Protein AF-A0A3D0US57-F1 (afdb_monomer)

Sequence (93 aa):
MHPGHIECFELCKTLGDELRVIVNNDYQIKIKTKNEEPFQDEQFRLKIVDSLKVVDLAILSVDKDGSVCESIKDISNIIRDQYGPDTNIIFGK

Structure (mmCIF, N/CA/C/O backbone):
data_AF-A0A3D0US57-F1
#
_entry.id   AF-A0A3D0US57-F1
#
loop_
_atom_site.group_PDB
_atom_site.id
_atom_site.type_symbol
_atom_site.label_atom_id
_atom_site.label_alt_id
_atom_site.label_comp_id
_atom_site.label_asym_id
_atom_site.label_entity_id
_atom_site.label_seq_id
_atom_site.pdbx_PDB_ins_code
_atom_site.Cartn_x
_atom_site.Cartn_y
_atom_site.Cartn_z
_atom_site.occupancy
_atom_site.B_iso_or_equiv
_atom_site.auth_seq_id
_atom_site.auth_comp_id
_atom_site.auth_asym_id
_atom_site.auth_atom_id
_atom_site.pdbx_PDB_model_num
ATOM 1 N N . MET A 1 1 ? -1.553 -9.228 -11.414 1.00 86.38 1 MET A N 1
ATOM 2 C CA . MET A 1 1 ? -2.731 -9.530 -10.571 1.00 86.38 1 MET A CA 1
ATOM 3 C C . MET A 1 1 ? -3.302 -10.865 -11.001 1.00 86.38 1 MET A C 1
ATOM 5 O O . MET A 1 1 ? -3.426 -11.086 -12.19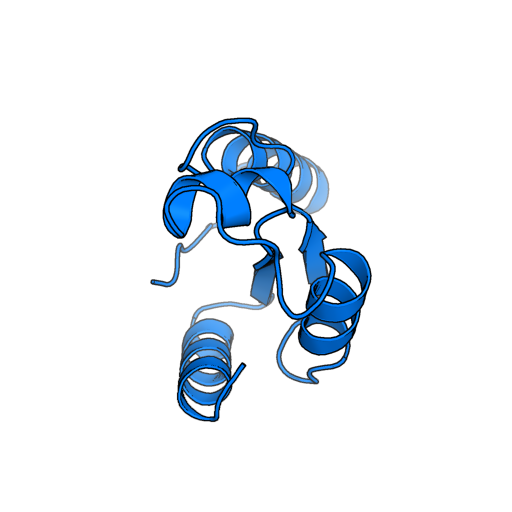6 1.00 86.38 1 MET A O 1
ATOM 9 N N . HIS A 1 2 ? -3.605 -11.746 -10.055 1.00 92.12 2 HIS A N 1
ATOM 10 C CA . HIS A 1 2 ? -4.207 -13.060 -10.302 1.00 92.12 2 HIS A CA 1
ATOM 11 C C . HIS A 1 2 ? -5.134 -13.422 -9.125 1.00 92.12 2 HIS A C 1
ATOM 13 O O . HIS A 1 2 ? -5.057 -12.740 -8.098 1.00 92.12 2 HIS A O 1
ATOM 19 N N . PRO A 1 3 ? -5.955 -14.489 -9.209 1.00 94.19 3 PRO A N 1
ATOM 20 C CA . PRO A 1 3 ? -6.921 -14.838 -8.160 1.00 94.19 3 PRO A CA 1
ATOM 21 C C . PRO A 1 3 ? -6.330 -14.929 -6.747 1.00 94.19 3 PRO A C 1
ATOM 23 O O . PRO A 1 3 ? -6.915 -14.387 -5.822 1.00 94.19 3 PRO A O 1
ATOM 26 N N . GLY A 1 4 ? -5.119 -15.477 -6.589 1.00 95.69 4 GLY A N 1
ATOM 27 C CA . GLY A 1 4 ? -4.456 -15.528 -5.276 1.00 95.69 4 GLY A CA 1
ATOM 28 C C . GLY A 1 4 ? -4.230 -14.171 -4.581 1.00 95.69 4 GLY A C 1
ATOM 29 O O . GLY A 1 4 ? -4.234 -14.119 -3.359 1.00 95.69 4 GLY A O 1
ATOM 30 N N . HIS A 1 5 ? -4.082 -13.055 -5.312 1.00 95.06 5 HIS A N 1
ATOM 31 C CA . HIS A 1 5 ? -4.035 -11.733 -4.664 1.00 95.06 5 HIS A CA 1
ATOM 32 C C . HIS A 1 5 ? -5.408 -11.317 -4.129 1.00 95.06 5 HIS A C 1
ATOM 34 O O . HIS A 1 5 ? -5.486 -10.704 -3.073 1.00 95.06 5 HIS A O 1
ATOM 40 N N . ILE A 1 6 ? -6.480 -11.653 -4.853 1.00 95.62 6 ILE A N 1
ATOM 41 C CA . ILE A 1 6 ? -7.853 -11.338 -4.445 1.00 95.62 6 ILE A CA 1
ATOM 42 C C . ILE A 1 6 ? -8.196 -12.125 -3.179 1.00 95.62 6 ILE A C 1
ATOM 44 O O . ILE A 1 6 ? -8.649 -11.528 -2.212 1.00 95.62 6 ILE A O 1
ATOM 48 N N . GLU A 1 7 ? -7.886 -13.423 -3.152 1.00 96.56 7 GLU A N 1
ATOM 49 C CA . GLU A 1 7 ? -8.070 -14.272 -1.968 1.00 96.56 7 GLU A CA 1
ATOM 50 C C . GLU A 1 7 ? -7.279 -13.739 -0.762 1.00 96.56 7 GLU A C 1
ATOM 52 O O . GLU A 1 7 ? -7.818 -13.623 0.336 1.00 96.56 7 GLU A O 1
ATOM 57 N N . CYS A 1 8 ? -6.021 -13.329 -0.967 1.00 96.81 8 CYS A N 1
ATOM 58 C CA . CYS A 1 8 ? -5.226 -12.697 0.088 1.00 96.81 8 CYS A CA 1
ATOM 59 C C . CYS A 1 8 ? -5.896 -11.420 0.625 1.00 96.81 8 CYS A C 1
ATOM 61 O O . CYS A 1 8 ? -5.990 -11.236 1.839 1.00 96.81 8 CYS A O 1
ATOM 63 N N . PHE A 1 9 ? -6.416 -10.557 -0.251 1.00 97.44 9 PHE A N 1
ATOM 64 C CA . PHE A 1 9 ? -7.117 -9.339 0.162 1.00 97.44 9 PHE A CA 1
ATOM 65 C C . PHE A 1 9 ? -8.424 -9.639 0.906 1.00 97.44 9 PHE A C 1
ATOM 67 O O . PHE A 1 9 ? -8.692 -9.009 1.926 1.00 97.44 9 PHE A O 1
ATOM 74 N N . GLU A 1 10 ? -9.202 -10.626 0.462 1.00 97.06 10 GLU A N 1
ATOM 75 C CA . GLU A 1 10 ? -10.412 -11.083 1.159 1.00 97.06 10 GLU A CA 1
ATOM 76 C C . GLU A 1 10 ? -10.102 -11.571 2.572 1.00 97.06 10 GLU A C 1
ATOM 78 O O . GLU A 1 10 ? -10.768 -11.150 3.517 1.00 97.06 10 GLU A O 1
ATOM 83 N N . LEU A 1 11 ? -9.042 -12.364 2.744 1.00 97.38 11 LEU A N 1
ATOM 84 C CA . LEU A 1 11 ? -8.587 -12.799 4.062 1.00 97.38 11 LEU A CA 1
ATOM 85 C C . LEU A 1 11 ? -8.114 -11.616 4.917 1.00 97.38 11 LEU A C 1
ATOM 87 O O . LEU A 1 11 ? -8.521 -11.506 6.073 1.00 97.38 11 LEU A O 1
ATOM 91 N N . CYS A 1 12 ? -7.324 -10.697 4.356 1.00 97.75 12 CYS A N 1
ATOM 92 C CA . CYS A 1 12 ? -6.849 -9.511 5.075 1.00 97.75 12 CYS A CA 1
ATOM 93 C C . CYS A 1 12 ? -8.005 -8.617 5.544 1.00 97.75 12 CYS A C 1
ATOM 95 O O . CYS A 1 12 ? -7.972 -8.127 6.671 1.00 97.75 12 CYS A O 1
ATOM 97 N N . LYS A 1 13 ? -9.052 -8.447 4.728 1.00 97.44 13 LYS A N 1
ATOM 98 C CA . LYS A 1 13 ? -10.237 -7.651 5.082 1.00 97.44 13 LYS A CA 1
ATOM 99 C C . LYS A 1 13 ? -11.001 -8.224 6.278 1.00 97.44 13 LYS A C 1
ATOM 101 O O . LYS A 1 13 ? -11.655 -7.470 6.983 1.00 97.44 13 LYS A O 1
ATOM 106 N N . THR A 1 14 ? -10.902 -9.525 6.560 1.00 97.38 14 THR A N 1
ATOM 107 C CA . THR A 1 14 ? -11.524 -10.105 7.767 1.00 97.38 14 THR A CA 1
ATOM 108 C C . THR A 1 14 ? -10.808 -9.749 9.073 1.00 97.38 14 THR A C 1
ATOM 110 O O . THR A 1 14 ? -11.358 -9.987 10.146 1.00 97.38 14 THR A O 1
ATOM 113 N N . LEU A 1 15 ? -9.595 -9.188 9.005 1.00 97.06 15 LEU A N 1
ATOM 114 C CA . LEU A 1 15 ? -8.770 -8.888 10.179 1.00 97.06 15 LEU A CA 1
ATOM 115 C C . LEU A 1 15 ? -9.041 -7.500 10.780 1.00 97.06 15 LEU A C 1
ATOM 117 O O . LEU A 1 15 ? -8.547 -7.218 11.871 1.00 97.06 15 LEU A O 1
ATOM 121 N N . GLY A 1 16 ? -9.797 -6.635 10.100 1.00 95.81 16 GLY A N 1
ATOM 122 C CA . GLY A 1 16 ? -10.066 -5.276 10.565 1.00 95.81 16 GLY A CA 1
ATOM 123 C C . GLY A 1 16 ? -11.146 -4.560 9.760 1.00 95.81 16 GLY A C 1
ATOM 124 O O . GLY A 1 16 ? -11.723 -5.114 8.828 1.00 95.81 16 GLY A O 1
ATOM 125 N N . ASP A 1 17 ? -11.419 -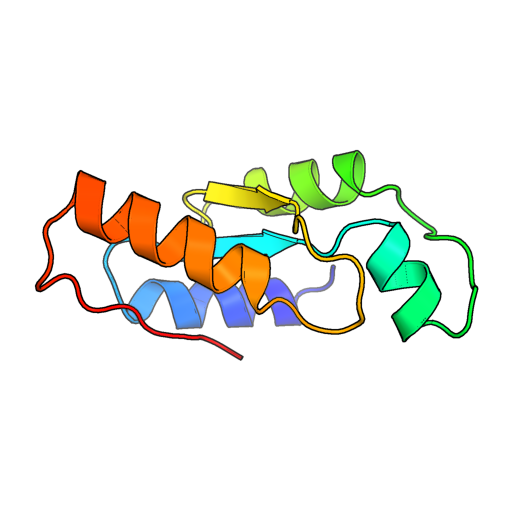3.311 10.128 1.00 96.94 17 ASP A N 1
ATOM 126 C CA . ASP A 1 17 ? -12.500 -2.522 9.527 1.00 96.94 17 ASP A CA 1
ATOM 127 C C . ASP A 1 17 ? -12.139 -1.990 8.129 1.00 96.94 17 ASP A C 1
ATOM 129 O O . ASP A 1 17 ? -12.995 -1.928 7.244 1.00 96.94 17 ASP A O 1
ATOM 133 N N . GLU A 1 18 ? -10.861 -1.672 7.898 1.00 97.12 18 GLU A N 1
ATOM 134 C CA . GLU A 1 18 ? -10.327 -1.154 6.632 1.00 97.12 18 GLU A CA 1
ATOM 135 C C . GLU A 1 18 ? -9.138 -1.977 6.123 1.00 97.12 18 GLU A C 1
ATOM 137 O O . GLU A 1 18 ? -8.226 -2.326 6.872 1.00 97.12 18 GLU A O 1
ATOM 142 N N . LEU A 1 19 ? -9.114 -2.217 4.814 1.00 98.06 19 LEU A N 1
ATOM 143 C CA . LEU A 1 19 ? -8.012 -2.770 4.050 1.00 98.06 19 LEU A CA 1
ATOM 144 C C . LEU A 1 19 ? -7.450 -1.689 3.125 1.00 98.06 19 LEU A C 1
ATOM 146 O O . LEU A 1 19 ? -8.060 -1.316 2.120 1.00 98.06 19 LEU A O 1
ATOM 150 N N . ARG A 1 20 ? -6.236 -1.237 3.441 1.00 97.81 20 ARG A N 1
ATOM 151 C CA . ARG A 1 20 ? -5.451 -0.338 2.590 1.00 97.81 20 ARG A CA 1
ATOM 152 C C . ARG A 1 20 ? -4.316 -1.116 1.934 1.00 97.81 20 ARG A C 1
ATOM 154 O O . ARG A 1 20 ? -3.595 -1.838 2.621 1.00 97.81 20 ARG A O 1
ATOM 161 N N . VAL A 1 21 ? -4.143 -0.979 0.621 1.00 98.06 21 VAL A N 1
ATOM 162 C CA . VAL A 1 21 ? -3.161 -1.756 -0.155 1.00 98.06 21 VAL A CA 1
ATOM 163 C C . VAL A 1 21 ? -2.098 -0.843 -0.750 1.00 98.06 21 VAL A C 1
ATOM 165 O O . VAL A 1 21 ? -2.405 0.069 -1.512 1.00 98.06 21 VAL A O 1
ATOM 168 N N . ILE A 1 22 ? -0.829 -1.126 -0.452 1.00 97.88 22 ILE A N 1
ATOM 169 C CA . ILE A 1 22 ? 0.309 -0.441 -1.074 1.00 97.88 22 ILE A CA 1
ATOM 170 C C . ILE A 1 22 ? 0.635 -1.121 -2.406 1.00 97.88 22 ILE A C 1
ATOM 172 O O . ILE A 1 22 ? 0.915 -2.319 -2.464 1.00 97.88 22 ILE A O 1
ATOM 176 N N . VAL A 1 23 ? 0.649 -0.340 -3.482 1.00 97.69 23 VAL A N 1
ATOM 177 C CA . VAL A 1 23 ? 1.065 -0.760 -4.819 1.00 97.69 23 VAL A CA 1
ATOM 178 C C . VAL A 1 23 ? 2.478 -0.245 -5.064 1.00 97.69 23 VAL A C 1
ATOM 180 O O . VAL A 1 23 ? 2.727 0.953 -4.980 1.00 97.69 23 VAL A O 1
ATOM 183 N N . ASN A 1 24 ? 3.417 -1.140 -5.380 1.00 97.12 24 ASN A N 1
ATOM 184 C CA . ASN A 1 24 ? 4.789 -0.731 -5.702 1.00 97.12 24 ASN A CA 1
ATOM 185 C C . ASN A 1 24 ? 4.799 0.233 -6.905 1.00 97.12 24 ASN A C 1
ATOM 187 O O . ASN A 1 24 ? 4.128 -0.039 -7.900 1.00 97.12 24 ASN A O 1
ATOM 191 N N . ASN A 1 25 ? 5.593 1.295 -6.871 1.00 97.50 25 ASN A N 1
ATOM 192 C CA . ASN A 1 25 ? 5.810 2.181 -8.015 1.00 97.50 25 ASN A CA 1
ATOM 193 C C . ASN A 1 25 ? 6.669 1.523 -9.109 1.00 97.50 25 ASN A C 1
ATOM 195 O O . ASN A 1 25 ? 7.210 0.425 -8.932 1.00 97.50 25 ASN A O 1
ATOM 199 N N . ASP A 1 26 ? 6.759 2.157 -10.277 1.00 97.19 26 ASP A N 1
ATOM 200 C CA . ASP A 1 26 ? 7.504 1.595 -11.412 1.00 97.19 26 ASP A CA 1
ATOM 201 C C . ASP A 1 26 ? 9.009 1.494 -11.128 1.00 97.19 26 ASP A C 1
ATOM 203 O O . ASP A 1 26 ? 9.670 0.556 -11.579 1.00 97.19 26 ASP A O 1
ATOM 207 N N . TYR A 1 27 ? 9.547 2.396 -10.304 1.00 96.25 27 TYR A N 1
ATOM 208 C CA . TYR A 1 27 ? 10.940 2.354 -9.861 1.00 96.25 27 TYR A CA 1
ATOM 209 C C . TYR A 1 27 ? 11.248 1.069 -9.066 1.00 96.25 27 TYR A C 1
ATOM 211 O O . TYR A 1 27 ? 12.226 0.370 -9.344 1.00 96.25 27 TYR A O 1
ATOM 219 N N . GLN A 1 28 ? 10.372 0.690 -8.136 1.00 96.81 28 GLN A N 1
ATOM 220 C CA . GLN A 1 28 ? 10.478 -0.548 -7.365 1.00 96.81 28 GLN A CA 1
ATOM 221 C C . GLN A 1 28 ? 10.346 -1.800 -8.227 1.00 96.81 28 GLN A C 1
ATOM 223 O O . GLN A 1 28 ? 11.040 -2.786 -7.973 1.00 96.81 28 GLN A O 1
ATOM 228 N N . ILE A 1 29 ? 9.463 -1.793 -9.231 1.00 95.06 29 ILE A N 1
ATOM 229 C CA . ILE A 1 29 ? 9.330 -2.922 -10.159 1.00 95.06 29 ILE A CA 1
ATOM 230 C C . ILE A 1 29 ? 10.651 -3.150 -10.887 1.00 95.06 29 ILE A C 1
ATOM 232 O O . ILE A 1 29 ? 11.127 -4.285 -10.895 1.00 95.06 29 ILE A O 1
ATOM 236 N N . LYS A 1 30 ? 11.299 -2.093 -11.393 1.00 95.50 30 LYS A N 1
ATOM 237 C CA . LYS A 1 30 ? 12.616 -2.206 -12.039 1.00 95.50 30 LYS A CA 1
ATOM 238 C C . LYS A 1 30 ? 13.655 -2.811 -11.098 1.00 95.50 30 LYS A C 1
ATOM 240 O O . LYS A 1 30 ? 14.354 -3.739 -11.485 1.00 95.50 30 LYS A O 1
ATOM 245 N N . ILE A 1 31 ? 13.711 -2.392 -9.833 1.00 95.31 31 ILE A N 1
ATOM 246 C CA . ILE A 1 31 ? 14.621 -3.006 -8.848 1.00 95.31 31 ILE A CA 1
ATOM 247 C C . ILE A 1 31 ? 14.320 -4.501 -8.666 1.00 95.31 31 ILE A C 1
ATOM 249 O O . ILE A 1 31 ? 15.223 -5.337 -8.741 1.00 95.31 31 ILE A O 1
ATOM 253 N N . LYS A 1 32 ? 13.051 -4.849 -8.431 1.00 93.00 32 LYS A N 1
ATOM 254 C CA . LYS A 1 32 ? 12.629 -6.215 -8.073 1.00 93.00 32 LYS A CA 1
ATOM 255 C C . LYS A 1 32 ? 12.722 -7.198 -9.241 1.00 93.00 32 LYS A C 1
ATOM 257 O O . LYS A 1 32 ? 12.892 -8.393 -9.015 1.00 93.00 32 LYS A O 1
ATOM 262 N N . THR A 1 33 ? 12.644 -6.702 -10.471 1.00 92.50 33 THR A N 1
ATOM 263 C CA . THR A 1 33 ? 12.684 -7.502 -11.706 1.00 92.50 33 THR A CA 1
ATOM 264 C C . THR A 1 33 ? 14.042 -7.468 -12.408 1.00 92.50 33 THR A C 1
ATOM 266 O O . THR A 1 33 ? 14.172 -8.011 -13.494 1.00 92.50 33 THR A O 1
ATOM 269 N N . LYS A 1 34 ? 15.085 -6.892 -11.789 1.00 91.62 34 LYS A N 1
ATOM 270 C CA . LYS A 1 34 ? 16.435 -6.765 -12.379 1.00 91.62 34 LYS A CA 1
ATOM 271 C C . LYS A 1 34 ? 16.465 -5.894 -13.647 1.00 91.62 34 LYS A C 1
ATOM 273 O O . LYS A 1 34 ? 17.113 -6.232 -14.633 1.00 91.62 34 LYS A O 1
ATOM 278 N N . ASN A 1 35 ? 15.843 -4.724 -13.549 1.00 89.69 35 ASN A N 1
ATOM 279 C CA . ASN A 1 35 ? 15.714 -3.682 -14.570 1.00 89.69 35 ASN A CA 1
ATOM 280 C C . ASN A 1 35 ? 14.841 -4.066 -15.772 1.00 89.69 35 ASN A C 1
ATOM 282 O O . ASN A 1 35 ? 15.032 -3.522 -16.859 1.00 89.69 35 ASN A O 1
ATOM 286 N N . GLU A 1 36 ? 13.874 -4.965 -15.590 1.00 90.69 36 GLU A N 1
ATOM 287 C CA . GLU A 1 36 ? 12.830 -5.171 -16.593 1.00 90.69 36 GLU A CA 1
ATOM 288 C C . GLU A 1 36 ? 11.808 -4.029 -16.532 1.00 90.69 36 GLU A C 1
ATOM 290 O O . GLU A 1 36 ? 11.490 -3.493 -15.465 1.00 90.69 36 GLU A O 1
ATOM 295 N N . GLU A 1 37 ? 11.298 -3.636 -17.699 1.00 88.88 37 GLU A N 1
ATOM 296 C CA . GLU A 1 37 ? 10.244 -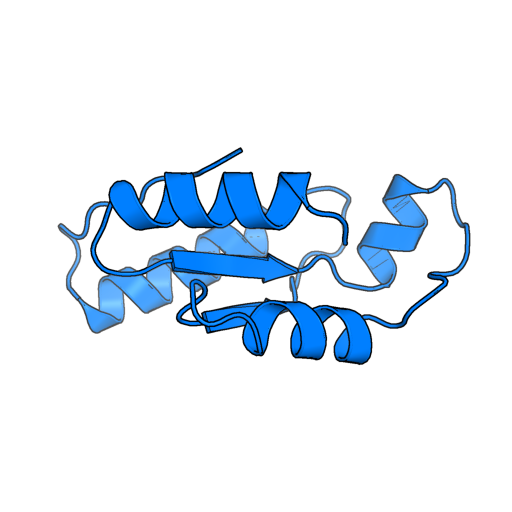2.630 -17.772 1.00 88.88 37 GLU A CA 1
ATOM 297 C C . GLU A 1 37 ? 8.912 -3.217 -17.277 1.00 88.88 37 GLU A C 1
ATOM 299 O O . GLU A 1 37 ? 8.571 -4.355 -17.624 1.00 88.88 37 GLU A O 1
ATOM 304 N N . PRO A 1 38 ? 8.125 -2.460 -16.491 1.00 89.31 38 PRO A N 1
ATOM 305 C CA . PRO A 1 38 ? 6.795 -2.891 -16.096 1.00 89.31 38 PRO A CA 1
ATOM 306 C C . PRO A 1 38 ? 5.932 -3.155 -17.333 1.00 89.31 38 PRO A C 1
ATOM 308 O O . PRO A 1 38 ? 5.758 -2.284 -18.181 1.00 89.31 38 PRO A O 1
ATOM 311 N N . PHE A 1 39 ? 5.328 -4.343 -17.418 1.00 90.25 39 PHE A N 1
ATOM 312 C CA . PHE A 1 39 ? 4.329 -4.634 -18.455 1.00 90.25 39 PHE A CA 1
ATOM 313 C C . PHE A 1 39 ? 3.125 -3.675 -18.377 1.00 90.25 39 PHE A C 1
ATOM 315 O O . PHE A 1 39 ? 2.517 -3.338 -19.389 1.00 90.25 39 PHE A O 1
ATOM 322 N N . GLN A 1 40 ? 2.784 -3.249 -17.160 1.00 94.19 40 GLN A N 1
ATOM 323 C CA . GLN A 1 40 ? 1.734 -2.286 -16.849 1.00 94.19 40 GLN A CA 1
ATOM 324 C C . GLN A 1 40 ? 2.317 -1.211 -15.938 1.00 94.19 40 GLN A C 1
ATOM 326 O O . GLN A 1 40 ? 2.917 -1.552 -14.912 1.00 94.19 40 GLN A O 1
ATOM 331 N N . ASP A 1 41 ? 2.107 0.054 -16.300 1.00 96.50 41 ASP A N 1
ATOM 332 C CA . ASP A 1 41 ? 2.557 1.183 -15.492 1.00 96.50 41 ASP A CA 1
ATOM 333 C C . ASP A 1 41 ? 1.871 1.214 -14.118 1.00 96.50 41 ASP A C 1
ATOM 335 O O . ASP A 1 41 ? 0.869 0.539 -13.838 1.00 96.50 41 ASP A O 1
ATOM 339 N N . GLU A 1 42 ? 2.461 1.982 -13.219 1.00 97.81 42 GLU A N 1
ATOM 340 C CA . GLU A 1 42 ? 2.006 2.101 -11.845 1.00 97.81 42 GLU A CA 1
ATOM 341 C C . GLU A 1 42 ? 0.578 2.632 -11.699 1.00 97.81 42 GLU A C 1
ATOM 343 O O . GLU A 1 42 ? -0.140 2.178 -10.807 1.00 97.81 42 GLU A O 1
ATOM 348 N N . GLN A 1 43 ? 0.130 3.524 -12.586 1.00 98.19 43 GLN A N 1
ATOM 349 C CA . GLN A 1 43 ? -1.212 4.108 -12.533 1.00 98.19 43 GLN A CA 1
ATOM 350 C C . GLN A 1 43 ? -2.265 3.082 -12.947 1.00 98.19 43 GLN A C 1
ATOM 352 O O . GLN A 1 43 ? -3.326 2.975 -12.327 1.00 98.19 43 GLN A O 1
ATOM 357 N N . PHE A 1 44 ? -1.954 2.264 -13.951 1.00 97.94 44 PHE A N 1
ATOM 358 C CA . PHE A 1 44 ? -2.776 1.133 -14.346 1.00 97.94 44 PHE A CA 1
ATOM 359 C C . PHE A 1 44 ? -2.900 0.120 -13.203 1.00 97.94 44 PHE A C 1
ATOM 361 O O . PHE A 1 44 ? -4.007 -0.312 -12.869 1.00 97.94 44 PHE A O 1
ATOM 368 N N . ARG A 1 45 ? -1.776 -0.248 -12.574 1.00 97.50 45 ARG A N 1
ATOM 369 C CA . ARG A 1 45 ? -1.761 -1.205 -11.454 1.00 97.50 45 ARG A CA 1
ATOM 370 C C . ARG A 1 45 ? -2.524 -0.665 -10.245 1.00 97.50 45 ARG A C 1
ATOM 372 O O . ARG A 1 45 ? -3.309 -1.412 -9.664 1.00 97.50 45 ARG A O 1
ATOM 379 N N . LEU A 1 46 ? -2.348 0.617 -9.920 1.00 98.31 46 LEU A N 1
ATOM 380 C CA . LEU A 1 46 ? -3.089 1.308 -8.867 1.00 98.31 46 LEU A CA 1
ATOM 381 C C . LEU A 1 46 ? -4.595 1.248 -9.129 1.00 98.31 46 LEU A C 1
ATOM 383 O O . LEU A 1 46 ? -5.340 0.760 -8.286 1.00 98.31 46 LEU A O 1
ATOM 387 N N . LYS A 1 47 ? -5.030 1.644 -10.331 1.00 98.25 47 LYS A N 1
ATOM 388 C CA . LYS A 1 47 ? -6.445 1.644 -10.721 1.00 98.25 47 LYS A CA 1
ATOM 389 C C . LYS A 1 47 ? -7.088 0.262 -10.625 1.00 98.25 47 LYS A C 1
ATOM 391 O O . LYS A 1 47 ? -8.238 0.157 -10.210 1.00 98.25 47 LYS A O 1
ATOM 396 N N . ILE A 1 48 ? -6.374 -0.799 -11.011 1.00 97.50 48 ILE A N 1
ATOM 397 C CA . ILE A 1 48 ? -6.895 -2.164 -10.864 1.00 97.50 48 ILE A CA 1
ATOM 398 C C . ILE A 1 48 ? -7.135 -2.493 -9.395 1.00 97.50 48 ILE A C 1
ATOM 400 O O . ILE A 1 48 ? -8.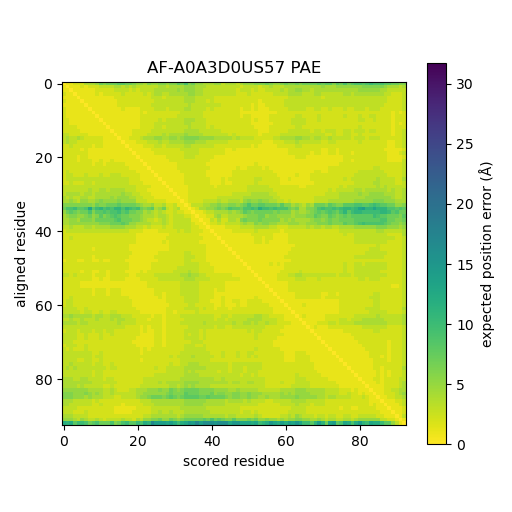218 -2.968 -9.065 1.00 97.50 48 ILE A O 1
ATOM 404 N N . VAL A 1 49 ? -6.145 -2.265 -8.530 1.00 98.19 49 VAL A N 1
ATOM 405 C CA . VAL A 1 49 ? -6.245 -2.624 -7.109 1.00 98.19 49 VAL A CA 1
ATOM 406 C C . VAL A 1 49 ? -7.333 -1.802 -6.417 1.00 98.19 49 VAL A C 1
ATOM 408 O O . VAL A 1 49 ? -8.144 -2.380 -5.703 1.00 98.19 49 VAL A O 1
ATOM 411 N N . ASP A 1 50 ? -7.405 -0.501 -6.697 1.00 98.00 50 ASP A N 1
ATOM 412 C CA . ASP A 1 50 ? -8.405 0.412 -6.125 1.00 98.00 50 ASP A CA 1
ATOM 413 C C . ASP A 1 50 ? -9.841 0.080 -6.563 1.00 98.00 50 ASP A C 1
ATOM 415 O O . ASP A 1 50 ? -10.802 0.316 -5.843 1.00 98.00 50 ASP A O 1
ATOM 419 N N . SER A 1 51 ? -10.011 -0.521 -7.747 1.00 97.81 51 SER A N 1
ATOM 420 C CA . SER A 1 51 ? -11.333 -0.927 -8.242 1.00 97.81 51 SER A CA 1
ATOM 421 C C . SER A 1 51 ? -11.898 -2.187 -7.575 1.00 97.81 51 SER A C 1
ATOM 423 O O . SER A 1 51 ? -13.057 -2.545 -7.808 1.00 97.81 51 SER A O 1
ATOM 425 N N . LEU A 1 52 ? -11.094 -2.899 -6.779 1.00 97.75 52 LEU A N 1
ATOM 426 C CA . LEU A 1 52 ? -11.534 -4.117 -6.111 1.00 97.75 52 LEU A CA 1
ATOM 427 C C . LEU A 1 52 ? -12.432 -3.769 -4.926 1.00 97.75 52 LEU A C 1
ATOM 429 O O . LEU A 1 52 ? -12.003 -3.110 -3.992 1.00 97.75 52 LEU A O 1
ATOM 433 N N . LYS A 1 53 ? -13.647 -4.327 -4.902 1.00 97.00 53 LYS A N 1
ATOM 434 C CA . LYS A 1 53 ? -14.638 -4.099 -3.831 1.00 97.00 53 LYS A CA 1
ATOM 435 C C . LYS A 1 53 ? -14.103 -4.347 -2.409 1.00 97.00 53 LYS A C 1
ATOM 437 O O . LYS A 1 53 ? -14.626 -3.779 -1.458 1.00 97.00 53 LYS A O 1
ATOM 442 N N . VAL A 1 54 ? -13.133 -5.248 -2.260 1.00 97.56 54 VAL A N 1
ATOM 443 C CA . VAL A 1 54 ? -12.545 -5.627 -0.966 1.00 97.56 54 VAL A CA 1
ATOM 444 C C . VAL A 1 54 ? -11.524 -4.611 -0.439 1.00 97.56 54 VAL A C 1
ATOM 446 O O . VAL A 1 54 ? -11.230 -4.612 0.752 1.00 97.56 54 VAL A O 1
ATOM 449 N N . VAL A 1 55 ? -10.984 -3.761 -1.314 1.00 98.25 55 VAL A N 1
ATOM 450 C CA . VAL A 1 55 ? -9.976 -2.749 -0.990 1.00 98.25 55 VAL A CA 1
ATOM 451 C C . VAL A 1 55 ? -10.691 -1.431 -0.710 1.00 98.25 55 VAL A C 1
ATOM 453 O O . VAL A 1 55 ? -11.441 -0.953 -1.554 1.00 98.25 55 VAL A O 1
ATOM 456 N N . ASP A 1 56 ? -10.459 -0.831 0.458 1.00 98.31 56 ASP A N 1
ATOM 457 C CA . ASP A 1 56 ? -11.043 0.479 0.782 1.00 98.31 56 ASP A CA 1
ATOM 458 C C . ASP A 1 56 ? -10.201 1.630 0.222 1.00 98.31 56 ASP A C 1
ATOM 460 O O . ASP A 1 56 ? -10.732 2.699 -0.073 1.00 98.31 56 ASP A O 1
ATOM 464 N N . LEU A 1 57 ? -8.886 1.421 0.086 1.00 97.81 57 LEU A N 1
ATOM 465 C CA . LEU A 1 57 ? -7.972 2.391 -0.509 1.00 97.81 57 LEU A CA 1
ATOM 466 C C . LEU A 1 57 ? -6.713 1.709 -1.053 1.00 97.81 57 LEU A C 1
ATOM 468 O O . LEU A 1 57 ?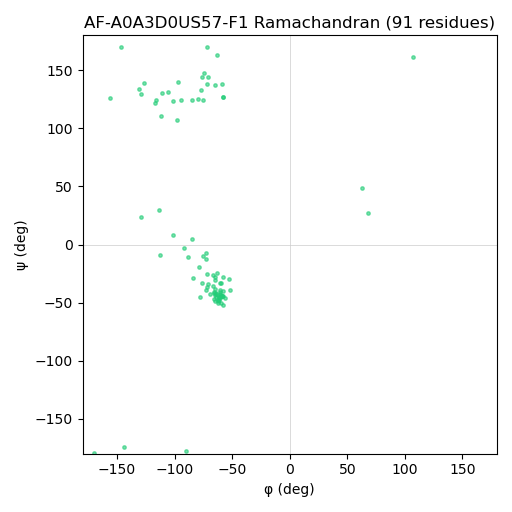 -5.992 1.038 -0.308 1.00 97.81 57 LEU A O 1
ATOM 472 N N . ALA A 1 58 ? -6.393 1.933 -2.326 1.00 98.25 58 ALA A N 1
ATOM 473 C CA . ALA A 1 58 ? -5.079 1.609 -2.869 1.00 98.25 58 ALA A CA 1
ATOM 474 C C . ALA A 1 58 ? -4.172 2.849 -2.889 1.00 98.25 58 ALA A C 1
ATOM 476 O O . ALA A 1 58 ? -4.602 3.953 -3.217 1.00 98.25 58 ALA A O 1
ATOM 477 N N . ILE A 1 59 ? -2.896 2.676 -2.545 1.00 98.06 59 ILE A N 1
ATOM 478 C CA . ILE A 1 59 ? -1.928 3.772 -2.426 1.00 98.06 59 ILE A CA 1
ATOM 479 C C . ILE A 1 59 ? -0.670 3.405 -3.194 1.00 98.06 59 ILE A C 1
ATOM 481 O O . ILE A 1 59 ? -0.155 2.295 -3.064 1.00 98.06 59 ILE A O 1
ATOM 485 N N . LEU A 1 60 ? -0.155 4.342 -3.984 1.00 98.31 60 LEU A N 1
ATOM 486 C CA . LEU A 1 60 ? 1.117 4.155 -4.659 1.00 98.31 60 LEU A CA 1
ATOM 487 C C . LEU A 1 60 ? 2.280 4.352 -3.683 1.00 98.31 60 LEU A C 1
ATOM 489 O O . LEU A 1 60 ? 2.315 5.328 -2.938 1.00 98.31 60 LEU A O 1
ATOM 493 N N . SER A 1 61 ? 3.242 3.435 -3.706 1.00 98.31 61 SER A N 1
ATOM 494 C CA . SER A 1 61 ? 4.432 3.525 -2.867 1.00 98.31 61 SER A CA 1
ATOM 495 C C . SER A 1 61 ? 5.299 4.730 -3.241 1.00 98.31 61 SER A C 1
ATOM 497 O O . SER A 1 61 ? 5.545 5.000 -4.419 1.00 98.31 61 SER A O 1
ATOM 499 N N . VAL A 1 62 ? 5.804 5.432 -2.227 1.00 98.06 62 VAL A N 1
ATOM 500 C CA . VAL A 1 62 ? 6.733 6.569 -2.371 1.00 98.06 62 VAL A CA 1
ATOM 501 C C . VAL A 1 62 ? 8.206 6.147 -2.312 1.00 98.06 62 VAL A C 1
ATOM 503 O O . VAL A 1 62 ? 9.106 6.976 -2.469 1.00 98.06 62 VAL A O 1
ATOM 506 N N . ASP A 1 63 ? 8.465 4.860 -2.077 1.00 98.19 63 ASP A N 1
ATOM 507 C CA . ASP A 1 63 ? 9.796 4.334 -1.802 1.00 98.19 63 ASP A CA 1
ATOM 508 C C . ASP A 1 63 ? 10.695 4.360 -3.048 1.00 98.19 63 ASP A C 1
ATOM 510 O O . ASP A 1 63 ? 10.271 4.100 -4.177 1.00 98.19 63 ASP A O 1
ATOM 514 N N . LYS A 1 64 ? 11.981 4.640 -2.815 1.00 96.19 64 LYS A N 1
ATOM 515 C CA . LYS A 1 64 ? 13.052 4.645 -3.827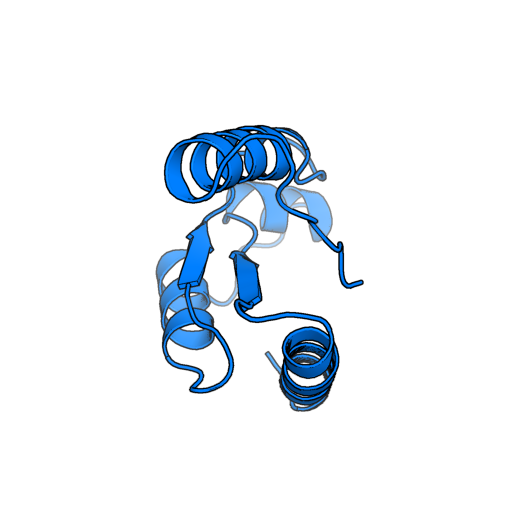 1.00 96.19 64 LYS A CA 1
ATOM 516 C C . LYS A 1 64 ? 14.067 3.528 -3.583 1.00 96.19 64 LYS A C 1
ATOM 518 O O . LYS A 1 64 ? 15.239 3.659 -3.924 1.00 96.19 64 LYS A O 1
ATOM 523 N N . ASP A 1 65 ? 13.622 2.426 -2.994 1.00 96.38 65 ASP A N 1
ATOM 524 C CA . ASP A 1 65 ? 14.379 1.187 -2.837 1.00 96.38 65 ASP A CA 1
ATOM 525 C C . ASP A 1 65 ? 13.440 -0.024 -2.972 1.00 96.38 65 ASP A C 1
ATOM 527 O O . ASP A 1 65 ? 12.280 0.129 -3.329 1.00 96.38 65 ASP A O 1
ATOM 531 N N . GLY A 1 66 ? 13.919 -1.249 -2.741 1.00 94.88 66 GLY A N 1
ATOM 532 C CA . GLY A 1 66 ? 13.086 -2.455 -2.860 1.00 94.88 66 GLY A CA 1
ATOM 533 C C . GLY A 1 66 ? 12.052 -2.660 -1.737 1.00 94.88 66 GLY A C 1
ATOM 534 O O . GLY A 1 66 ? 11.245 -3.591 -1.830 1.00 94.88 66 GLY A O 1
ATOM 535 N N . SER A 1 67 ? 12.077 -1.850 -0.680 1.00 95.88 67 SER A N 1
ATOM 536 C CA . SER A 1 67 ? 11.197 -1.946 0.488 1.00 95.88 67 SER A CA 1
ATOM 537 C C . SER A 1 67 ? 9.913 -1.126 0.307 1.00 95.88 67 SER A C 1
ATOM 539 O O . SER A 1 67 ? 9.678 -0.579 -0.764 1.00 95.88 67 SER A O 1
ATOM 541 N N . VAL A 1 68 ? 9.058 -1.097 1.332 1.00 97.25 68 VAL A N 1
ATOM 542 C CA . VAL A 1 68 ? 7.870 -0.221 1.425 1.00 97.25 68 VAL A CA 1
ATOM 543 C C . VAL A 1 68 ? 7.853 0.542 2.759 1.00 97.25 68 VAL A C 1
ATOM 545 O O . VAL A 1 68 ? 6.794 0.879 3.288 1.00 97.25 68 VAL A O 1
ATOM 548 N N . CYS A 1 69 ? 9.026 0.720 3.371 1.00 97.56 69 CYS A N 1
ATOM 549 C CA . CYS A 1 69 ? 9.159 1.232 4.732 1.00 97.56 69 CYS A CA 1
ATOM 550 C C . CYS A 1 69 ? 8.699 2.689 4.859 1.00 97.56 69 CYS A C 1
ATOM 552 O O . CYS A 1 69 ? 8.006 3.014 5.825 1.00 97.56 69 CYS A O 1
ATOM 554 N N . GLU A 1 70 ? 9.035 3.547 3.892 1.00 98.12 70 GLU A N 1
ATOM 555 C CA . GLU A 1 70 ? 8.620 4.953 3.923 1.00 98.12 70 GLU A CA 1
ATOM 556 C C . GLU A 1 70 ? 7.110 5.064 3.708 1.00 98.12 70 GLU A C 1
ATOM 558 O O . GLU A 1 70 ? 6.426 5.738 4.476 1.00 98.12 70 GLU A O 1
ATOM 563 N N . SER A 1 71 ? 6.553 4.292 2.769 1.00 98.19 71 SER A N 1
ATOM 564 C CA . SER A 1 71 ? 5.098 4.244 2.575 1.00 98.19 71 SER A CA 1
ATOM 565 C C . SER A 1 71 ? 4.358 3.763 3.828 1.00 98.19 71 SER A C 1
ATOM 567 O O . SER A 1 71 ? 3.340 4.341 4.200 1.00 98.19 71 SER A O 1
ATOM 569 N N . ILE A 1 72 ? 4.863 2.726 4.511 1.00 97.38 72 ILE A N 1
ATOM 570 C CA . ILE A 1 72 ? 4.274 2.235 5.768 1.00 97.38 72 ILE A CA 1
ATOM 571 C C . ILE A 1 72 ? 4.284 3.328 6.839 1.00 97.38 72 ILE A C 1
ATOM 573 O O . ILE A 1 72 ? 3.291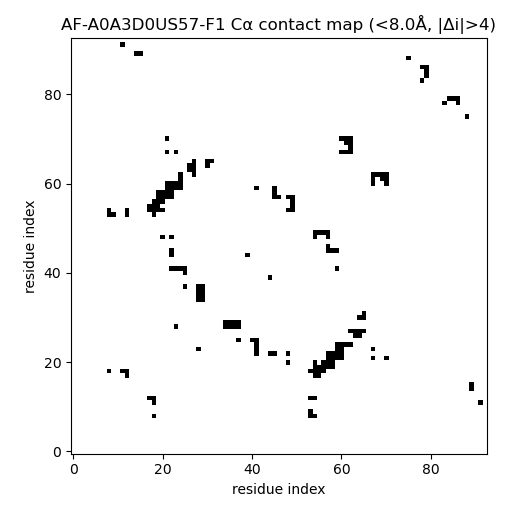 3.495 7.549 1.00 97.38 72 ILE A O 1
ATOM 577 N N . LYS A 1 73 ? 5.389 4.067 6.968 1.00 97.75 73 LYS A N 1
ATOM 578 C CA . LYS A 1 73 ? 5.520 5.150 7.944 1.00 97.75 73 LYS A CA 1
ATOM 579 C C . LYS A 1 73 ? 4.505 6.261 7.679 1.00 97.75 73 LYS A C 1
ATOM 581 O O . LYS A 1 73 ? 3.789 6.652 8.600 1.00 97.75 73 LYS A O 1
ATOM 586 N N . ASP A 1 74 ? 4.404 6.712 6.432 1.00 97.50 74 ASP A N 1
ATOM 587 C CA . ASP A 1 74 ? 3.472 7.768 6.033 1.00 97.50 74 ASP A CA 1
ATOM 588 C C . ASP A 1 74 ? 2.019 7.341 6.260 1.00 97.50 74 ASP A C 1
ATOM 590 O O . ASP A 1 74 ? 1.246 8.053 6.903 1.00 97.50 74 ASP A O 1
ATOM 594 N N . ILE A 1 75 ? 1.658 6.133 5.820 1.00 96.69 75 ILE A N 1
ATOM 595 C CA . ILE A 1 75 ? 0.306 5.589 5.987 1.00 96.69 75 ILE A CA 1
ATOM 596 C C . ILE A 1 75 ? -0.031 5.386 7.465 1.00 96.69 75 ILE A C 1
ATOM 598 O O . ILE A 1 75 ? -1.137 5.718 7.885 1.00 96.69 75 ILE A O 1
ATOM 602 N N . SER A 1 76 ? 0.904 4.879 8.273 1.00 96.69 76 SER A N 1
ATOM 603 C CA . SER A 1 76 ? 0.695 4.717 9.714 1.00 96.69 76 SER A CA 1
ATOM 604 C C . SER A 1 76 ? 0.412 6.057 10.395 1.00 96.69 76 SER A C 1
ATOM 606 O O . SER A 1 76 ? -0.451 6.110 11.268 1.00 96.69 76 SER A O 1
ATOM 608 N N . ASN A 1 77 ? 1.113 7.129 10.016 1.00 96.81 77 ASN A N 1
ATOM 609 C CA . ASN A 1 77 ? 0.851 8.461 10.562 1.00 96.81 77 ASN A CA 1
ATOM 610 C C . ASN A 1 77 ? -0.542 8.951 10.157 1.00 96.81 77 ASN A C 1
ATOM 612 O O . ASN A 1 77 ? -1.328 9.303 11.027 1.00 96.81 77 ASN A O 1
ATOM 6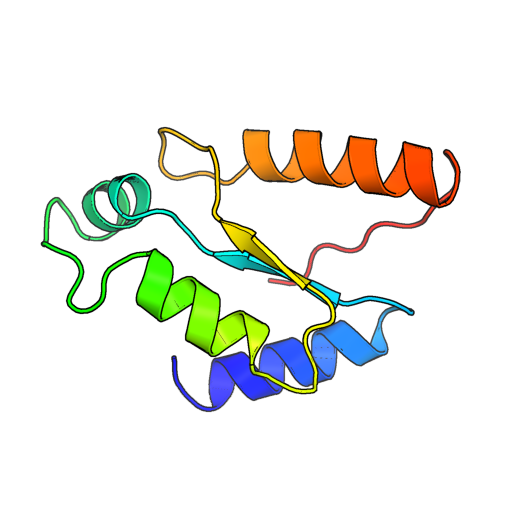16 N N . ILE A 1 78 ? -0.892 8.854 8.869 1.00 96.44 78 ILE A N 1
ATOM 617 C CA . ILE A 1 78 ? -2.216 9.248 8.361 1.00 96.44 78 ILE A CA 1
ATOM 618 C C . ILE A 1 78 ? -3.340 8.499 9.091 1.00 96.44 78 ILE A C 1
ATOM 620 O O . ILE A 1 78 ? -4.320 9.108 9.509 1.00 96.44 78 ILE A O 1
ATOM 624 N N . ILE A 1 79 ? -3.203 7.181 9.265 1.00 96.88 79 ILE A N 1
ATOM 625 C CA . ILE A 1 79 ? -4.192 6.350 9.968 1.00 96.88 79 ILE A CA 1
ATOM 626 C C . ILE A 1 79 ? -4.340 6.797 11.425 1.00 96.88 79 ILE A C 1
ATOM 628 O O . ILE A 1 79 ? -5.461 6.925 11.910 1.00 96.88 79 ILE A O 1
ATOM 632 N N . ARG A 1 80 ? -3.231 7.044 12.132 1.00 96.81 80 ARG A N 1
ATOM 633 C CA . ARG A 1 80 ? -3.269 7.458 13.543 1.00 96.81 80 ARG A CA 1
ATOM 634 C C . ARG A 1 80 ? -3.788 8.880 13.722 1.00 96.81 80 ARG A C 1
ATOM 636 O O . ARG A 1 80 ? -4.489 9.132 14.696 1.00 96.81 80 ARG A O 1
ATOM 643 N N . ASP A 1 81 ? -3.506 9.775 12.786 1.00 97.19 81 ASP A N 1
ATOM 644 C CA . ASP A 1 81 ? -4.068 11.126 12.778 1.00 97.19 81 ASP A CA 1
ATOM 645 C C . ASP A 1 81 ? -5.584 11.090 12.528 1.00 97.19 81 ASP A C 1
ATOM 647 O O . ASP A 1 81 ? -6.332 11.873 13.112 1.00 97.19 81 ASP A O 1
ATOM 651 N N . GLN A 1 82 ? -6.049 10.156 11.691 1.00 96.38 82 GLN A N 1
ATOM 652 C CA . GLN A 1 82 ? -7.459 10.009 11.335 1.00 96.38 82 GLN A CA 1
ATOM 653 C C . GLN A 1 82 ? -8.292 9.302 12.419 1.00 96.38 82 GLN A C 1
ATOM 655 O O . GLN A 1 82 ? -9.400 9.744 12.719 1.00 96.38 82 GLN A O 1
ATOM 660 N N . TYR A 1 83 ? -7.786 8.205 12.988 1.00 96.75 83 TYR A N 1
ATOM 661 C CA . TYR A 1 83 ? -8.545 7.318 13.884 1.00 96.75 83 TYR A CA 1
ATOM 662 C C . TYR A 1 83 ? -8.055 7.323 15.338 1.00 96.75 83 TYR A C 1
ATOM 664 O O . TYR A 1 83 ? -8.727 6.794 16.222 1.00 96.75 83 TYR A O 1
ATOM 672 N N . GLY A 1 84 ? -6.912 7.953 15.609 1.00 97.38 84 GLY A N 1
ATOM 673 C CA . GLY A 1 84 ? -6.310 8.067 16.934 1.00 97.38 84 GLY A CA 1
ATOM 674 C C . GLY A 1 84 ? -5.059 7.195 17.126 1.00 97.38 84 GLY A C 1
ATOM 675 O O . GLY A 1 84 ? -4.829 6.224 16.394 1.00 97.38 84 GLY A O 1
ATOM 676 N N . PRO A 1 85 ? -4.232 7.511 18.141 1.00 94.81 85 PRO A N 1
ATOM 677 C CA . PRO A 1 85 ? -2.939 6.865 18.364 1.00 94.81 85 PRO A CA 1
ATOM 678 C C . PRO A 1 85 ? -3.046 5.388 18.751 1.00 94.81 85 PRO A C 1
ATOM 680 O O . PRO A 1 85 ? -2.123 4.638 18.446 1.00 94.81 85 PRO A O 1
ATOM 683 N N . ASP A 1 86 ? -4.159 4.957 19.347 1.00 95.62 86 ASP A N 1
ATOM 684 C CA . ASP A 1 86 ? -4.386 3.570 19.781 1.00 95.62 86 ASP A CA 1
ATOM 685 C C . ASP A 1 86 ? -4.913 2.660 18.656 1.00 95.62 86 ASP A C 1
ATOM 687 O O . ASP A 1 86 ? -5.208 1.486 18.884 1.00 95.62 86 ASP A O 1
ATOM 691 N N . THR A 1 87 ? -5.015 3.178 17.425 1.00 97.25 87 THR A N 1
ATOM 692 C CA . THR A 1 87 ? -5.441 2.396 16.258 1.00 97.25 87 THR A CA 1
ATOM 693 C C . THR A 1 87 ? -4.524 1.191 16.045 1.00 97.25 87 THR A C 1
ATOM 695 O O . THR A 1 87 ? -3.295 1.327 15.943 1.00 97.25 87 THR A O 1
ATOM 698 N N . ASN A 1 88 ? -5.131 0.005 15.955 1.00 96.62 88 ASN A N 1
ATOM 699 C CA . ASN A 1 88 ? -4.431 -1.238 15.659 1.00 96.62 88 ASN A CA 1
ATOM 700 C C . ASN A 1 88 ? -4.162 -1.344 14.151 1.00 96.62 88 ASN A C 1
ATOM 702 O O . ASN A 1 88 ? -5.087 -1.260 13.348 1.00 96.62 88 ASN A O 1
ATOM 706 N N . ILE A 1 89 ? -2.900 -1.543 13.771 1.00 96.81 89 ILE A N 1
ATOM 707 C CA . ILE A 1 89 ? -2.477 -1.668 12.372 1.00 96.81 89 ILE A CA 1
ATOM 708 C C . ILE A 1 89 ? -1.906 -3.069 12.178 1.00 96.81 89 ILE A C 1
ATOM 710 O O . ILE A 1 89 ? -0.945 -3.451 12.846 1.00 96.81 89 ILE A O 1
ATOM 714 N N . ILE A 1 90 ? -2.495 -3.824 11.253 1.00 96.50 90 ILE A N 1
ATOM 715 C CA . ILE A 1 90 ? -2.123 -5.207 10.953 1.00 96.50 90 ILE A CA 1
ATOM 716 C C . ILE A 1 90 ? -1.474 -5.249 9.569 1.00 96.50 90 ILE A C 1
ATOM 718 O O . ILE A 1 90 ? -2.026 -4.730 8.602 1.00 96.50 90 ILE A O 1
ATOM 722 N N . PHE A 1 91 ? -0.309 -5.889 9.465 1.00 94.00 91 PHE A N 1
ATOM 723 C CA . PHE A 1 91 ? 0.391 -6.076 8.194 1.00 94.00 91 PHE A CA 1
ATOM 724 C C . PHE A 1 91 ? 0.097 -7.468 7.626 1.00 94.00 91 PHE A C 1
ATOM 726 O O . PHE A 1 91 ? 0.597 -8.470 8.142 1.00 94.00 91 PHE A O 1
ATOM 733 N N . GLY A 1 92 ? -0.712 -7.523 6.565 1.00 88.38 92 GLY A N 1
ATOM 734 C CA . GLY A 1 92 ? -0.897 -8.724 5.746 1.00 88.38 92 GLY A CA 1
ATOM 735 C C . GLY A 1 92 ? 0.314 -8.972 4.841 1.00 88.38 92 GLY A C 1
ATOM 736 O O . GLY A 1 92 ? 0.974 -8.019 4.420 1.00 88.38 92 GLY A O 1
ATOM 737 N N . LYS A 1 93 ? 0.625 -10.240 4.558 1.00 70.19 93 LYS A N 1
ATOM 738 C CA . LYS A 1 93 ? 1.745 -10.643 3.698 1.00 70.19 93 LYS A CA 1
ATOM 739 C C . LYS A 1 93 ? 1.282 -11.583 2.597 1.00 70.19 93 LYS A C 1
ATOM 741 O O . LYS A 1 93 ? 0.486 -12.489 2.916 1.00 70.19 93 LYS A O 1
#

Nearest PDB structures (foldseek):
  3glv-assembly1_B  TM=8.591E-01  e=5.301E-04  Thermoplasma volcanium GSS1
  3elb-assembly1_A  TM=8.152E-01  e=2.446E-01  Homo sapiens
  4mvc-assembly1_B  TM=5.962E-01  e=7.506E-01  Rattus norvegicus
  4mvd-assembly1_D  TM=7.526E-01  e=2.461E+00  Rattus norvegicus
  6y30-assembly2_B  TM=3.158E-01  e=2.304E+00  Homo sapiens

Mean predicted aligned error: 2.64 Å

pLDDT: mean 95.93, std 3.66, range [70.19, 98.31]

Solvent-accessible surface area (backbone atoms only — not comparable to full-atom values): 5670 Å² total; per-residue (Å²): 141,56,71,70,58,54,55,51,45,55,58,50,34,75,77,46,95,74,33,73,46,80,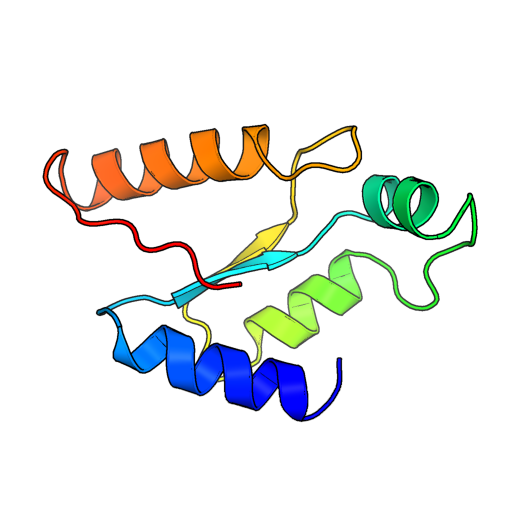35,70,31,60,69,26,44,21,62,74,57,75,68,42,79,69,96,62,54,40,67,60,55,39,52,56,52,43,66,35,90,66,37,77,41,53,42,75,39,76,43,94,48,85,66,58,64,61,37,50,52,54,50,52,49,53,50,28,74,72,72,32,84,85,59,86,82,82,87,80,131

Secondary structure (DSSP, 8-state):
--HHHHHHHHHHHTTSS--EEEEPPHHHHHHHTTSPPPSS-HHHHHHHHHTSTT-SEEEE---SSSS-HHHHHHHHHHHHHHH-TT-------

Radius of gyration: 13.78 Å; Cα contacts (8 Å, |Δi|>4): 99; chains: 1; bounding box: 31×27×38 Å

Foldseek 3Di:
DDVVVVVLLQVVLVVDVAAEAEQEAQLLVCQVVVRDGDPDHRVRVQVVVQPDPSHPYYDYAPDNYNDRVVVCVVVLVVCCVVPNPPDDDDDGD